Protein AF-A0A7I8EFC3-F1 (afdb_monomer_lite)

Radius of gyration: 14.18 Å; chains: 1; bounding box: 46×33×33 Å

Foldseek 3Di:
DDDPPPPVPQPPADPVNVVVLLVLVLVVCCVVDQDLVVVLVLCVQLVHDCVQFDSPDGSSVSSVSSSVSCVVVVSQLSSLVSVCVVPVPDPSSVVSNVVSVVVVD

pLDDT: mean 76.81, std 12.58, range [37.81, 87.0]

Sequence (105 aa):
MGRNDDSSGFANYSTAELHRHTLILRDTLTVIYDDSSAIRRVVSNAGIPSRHIKLEGKPKNVWTGIIQEVDKRNKFLDLVSAAFSEHPESDVLRREKLYWQGYTK

Structure (mmCIF, N/CA/C/O backbone):
data_AF-A0A7I8EFC3-F1
#
_entry.id   AF-A0A7I8EFC3-F1
#
loop_
_atom_site.group_PDB
_atom_site.id
_atom_site.type_symbol
_atom_site.label_atom_id
_atom_site.label_alt_id
_atom_site.label_comp_id
_atom_site.label_asym_id
_atom_site.label_entity_id
_atom_site.label_seq_id
_atom_site.pdbx_PDB_ins_code
_atom_site.Cartn_x
_atom_site.Cartn_y
_atom_site.Cartn_z
_atom_site.occupancy
_atom_site.B_iso_or_equiv
_atom_site.auth_seq_id
_atom_site.auth_comp_id
_atom_site.auth_asym_id
_atom_site.auth_atom_id
_atom_site.pdbx_PDB_model_num
ATOM 1 N N . MET A 1 1 ? -29.948 18.858 1.392 1.00 37.81 1 MET A N 1
ATOM 2 C CA . MET A 1 1 ? -29.726 17.398 1.315 1.00 37.81 1 MET A CA 1
ATOM 3 C C . MET A 1 1 ? -28.345 17.089 1.865 1.00 37.81 1 MET A C 1
ATOM 5 O O . MET A 1 1 ? -27.357 17.371 1.199 1.00 37.81 1 MET A O 1
ATOM 9 N N . GLY A 1 2 ? -28.289 16.625 3.114 1.00 45.09 2 GLY A N 1
ATOM 10 C CA . GLY A 1 2 ? -27.044 16.320 3.811 1.00 45.09 2 GLY A CA 1
ATOM 11 C C . GLY A 1 2 ? -26.390 15.059 3.259 1.00 45.09 2 GLY A C 1
ATOM 12 O O . GLY A 1 2 ? -27.038 14.021 3.140 1.00 45.09 2 GLY A O 1
ATOM 13 N N . ARG A 1 3 ? -25.103 15.156 2.927 1.00 47.22 3 ARG A N 1
ATOM 14 C CA . ARG A 1 3 ? -24.222 13.993 2.957 1.00 47.22 3 ARG A CA 1
ATOM 15 C C . ARG A 1 3 ? -23.774 13.869 4.403 1.00 47.22 3 ARG A C 1
ATOM 17 O O . ARG A 1 3 ? -23.046 14.728 4.888 1.00 47.22 3 ARG A O 1
ATOM 24 N N . ASN A 1 4 ? -24.310 12.868 5.088 1.00 43.56 4 ASN A N 1
ATOM 25 C CA . ASN A 1 4 ? -23.835 12.460 6.398 1.00 43.56 4 ASN A CA 1
ATOM 26 C C . ASN A 1 4 ? -22.411 11.938 6.208 1.00 43.56 4 ASN A C 1
ATOM 28 O O . ASN A 1 4 ? -22.211 10.799 5.791 1.00 43.56 4 ASN A O 1
ATOM 32 N N . ASP A 1 5 ? -21.447 12.825 6.423 1.00 43.44 5 ASP A N 1
ATOM 33 C CA . ASP A 1 5 ? -20.040 12.496 6.588 1.00 43.44 5 ASP A CA 1
ATOM 34 C C . ASP A 1 5 ? -19.892 11.901 7.993 1.00 43.44 5 ASP A C 1
ATOM 36 O O . ASP A 1 5 ? -19.517 12.569 8.954 1.00 43.44 5 ASP A O 1
ATOM 40 N N . ASP A 1 6 ? -20.327 10.649 8.136 1.00 43.88 6 ASP A N 1
ATOM 41 C CA . ASP A 1 6 ? -20.041 9.830 9.311 1.00 43.88 6 ASP A CA 1
ATOM 42 C C . ASP A 1 6 ? -18.582 9.360 9.217 1.00 43.88 6 ASP A C 1
ATOM 44 O O . ASP A 1 6 ? -18.280 8.204 8.938 1.00 43.88 6 ASP A O 1
ATOM 48 N N . SER A 1 7 ? -17.660 10.308 9.385 1.00 47.25 7 SER A N 1
ATOM 49 C CA . SER A 1 7 ? -16.219 10.071 9.511 1.00 47.25 7 SER A CA 1
ATOM 50 C C . SER A 1 7 ? -15.813 10.142 10.986 1.00 47.25 7 SER A C 1
ATOM 52 O O . SER A 1 7 ? -14.848 10.807 11.370 1.00 47.25 7 SER A O 1
ATOM 54 N N . SER A 1 8 ? -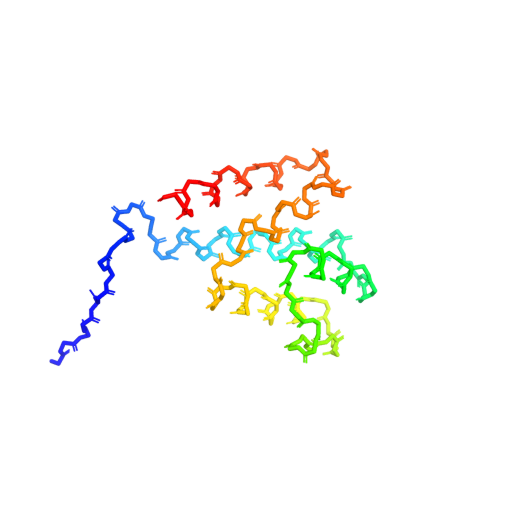16.577 9.470 11.844 1.00 51.59 8 SER A N 1
ATOM 55 C CA . SER A 1 8 ? -16.344 9.402 13.287 1.00 51.59 8 SER A CA 1
ATOM 56 C C . SER A 1 8 ? -15.171 8.449 13.578 1.00 51.59 8 SER A C 1
ATOM 58 O O . SER A 1 8 ? -15.367 7.281 13.894 1.00 51.59 8 SER A O 1
ATOM 60 N N . GLY A 1 9 ? -13.940 8.953 13.408 1.00 44.19 9 GLY A N 1
ATOM 61 C CA . GLY A 1 9 ? -12.675 8.255 13.702 1.00 44.19 9 GLY A CA 1
ATOM 62 C C . GLY A 1 9 ? -11.442 8.732 12.910 1.00 44.19 9 GLY A C 1
ATOM 63 O O . GLY A 1 9 ? -10.322 8.389 13.266 1.00 44.19 9 GLY A O 1
ATOM 64 N N . PHE A 1 10 ? -11.614 9.554 11.865 1.00 49.75 10 PHE A N 1
ATOM 65 C CA . PHE A 1 10 ? -10.569 9.870 10.865 1.00 49.75 10 PHE A CA 1
ATOM 66 C C . PHE A 1 10 ? -9.855 11.225 11.068 1.00 49.75 10 PHE A C 1
ATOM 68 O O . PHE A 1 10 ? -9.299 11.794 10.129 1.00 49.75 10 PHE A O 1
ATOM 75 N N . ALA A 1 11 ? -9.887 11.771 12.284 1.00 45.88 11 ALA A N 1
ATOM 76 C CA . ALA A 1 11 ? -9.776 13.205 12.583 1.00 45.88 11 ALA A CA 1
ATOM 77 C C . ALA A 1 11 ? -8.429 13.926 12.304 1.00 45.88 11 ALA A C 1
ATOM 79 O O . ALA A 1 11 ? -8.240 15.018 12.826 1.00 45.88 11 ALA A O 1
ATOM 80 N N . ASN A 1 12 ? -7.501 13.395 11.499 1.00 54.16 12 ASN A N 1
ATOM 81 C CA . ASN A 1 12 ? -6.256 14.112 11.157 1.00 54.16 12 ASN A CA 1
ATOM 82 C C . ASN A 1 12 ? -5.695 13.895 9.741 1.00 54.16 12 ASN A C 1
ATOM 84 O O . ASN A 1 12 ? -4.668 14.489 9.424 1.00 54.16 12 ASN A O 1
ATOM 88 N N . TYR A 1 13 ? -6.331 13.101 8.875 1.00 58.56 13 TYR A N 1
ATOM 89 C CA . TYR A 1 13 ? -5.800 12.854 7.527 1.00 58.56 13 TYR A CA 1
ATOM 90 C C . TYR A 1 13 ? -6.808 13.281 6.466 1.00 58.56 13 TYR A C 1
ATOM 92 O O . TYR A 1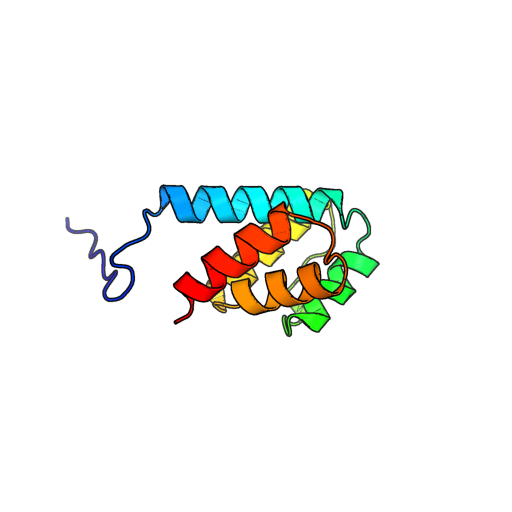 13 ? -7.894 12.711 6.361 1.00 58.56 13 TYR A O 1
ATOM 100 N N . SER A 1 14 ? -6.456 14.289 5.661 1.00 72.31 14 SER A N 1
ATOM 101 C CA . SER A 1 14 ? -7.327 14.734 4.571 1.00 72.31 14 SER A CA 1
ATOM 102 C C . SER A 1 14 ? -7.506 13.607 3.553 1.00 72.31 14 SER A C 1
ATOM 104 O O . SER A 1 14 ? -6.533 12.959 3.165 1.00 72.31 14 SER A O 1
ATOM 106 N N . THR A 1 15 ? -8.717 13.424 3.014 1.00 70.12 15 THR A N 1
ATOM 107 C CA . THR A 1 15 ? -8.997 12.456 1.931 1.00 70.12 15 THR A CA 1
ATOM 108 C C . THR A 1 15 ? -8.015 12.602 0.760 1.00 70.12 15 THR A C 1
ATOM 110 O O . THR A 1 15 ? -7.631 11.616 0.140 1.00 70.12 15 THR A O 1
ATOM 113 N N . ALA A 1 16 ? -7.555 13.828 0.484 1.00 76.69 16 ALA A N 1
ATOM 114 C CA . ALA A 1 16 ? -6.547 14.119 -0.533 1.00 76.69 16 ALA A CA 1
ATOM 115 C C . ALA A 1 16 ? -5.152 13.546 -0.208 1.00 76.69 16 ALA A C 1
ATOM 117 O O . ALA A 1 16 ? -4.438 13.130 -1.119 1.00 76.69 16 ALA A O 1
ATOM 118 N N . GLU A 1 17 ? -4.756 13.513 1.064 1.00 77.38 17 GLU A N 1
ATOM 119 C CA . GLU A 1 17 ? -3.481 12.943 1.512 1.00 77.38 17 GLU A CA 1
ATOM 120 C C . GLU A 1 17 ? -3.520 11.421 1.438 1.00 77.38 17 GLU A C 1
ATOM 122 O O . GLU A 1 17 ? -2.638 10.827 0.819 1.00 77.38 17 GLU A O 1
ATOM 127 N N . LEU A 1 18 ? -4.596 10.802 1.934 1.00 77.19 18 LEU A N 1
ATOM 128 C CA . LEU A 1 18 ? -4.820 9.359 1.794 1.00 77.19 18 LEU A CA 1
ATOM 129 C C . LEU A 1 18 ? -4.766 8.939 0.324 1.00 77.19 18 LEU A C 1
ATOM 131 O O . LEU A 1 18 ? -4.083 7.979 -0.034 1.00 77.19 18 LEU A O 1
ATOM 135 N N . HIS A 1 19 ? -5.414 9.708 -0.556 1.00 80.56 19 HIS A N 1
ATOM 136 C CA . HIS A 1 19 ? -5.389 9.442 -1.990 1.00 80.56 19 HIS A CA 1
ATOM 137 C C . HIS A 1 19 ? -3.971 9.542 -2.573 1.00 80.56 19 HIS A C 1
ATOM 139 O O . HIS A 1 19 ? -3.585 8.707 -3.386 1.00 80.56 19 HIS A O 1
ATOM 145 N N . ARG A 1 20 ? -3.162 10.522 -2.146 1.00 83.12 20 ARG A N 1
ATOM 146 C CA . ARG A 1 20 ? -1.760 10.651 -2.582 1.00 83.12 20 ARG A CA 1
ATOM 147 C C . ARG A 1 20 ? -0.906 9.469 -2.131 1.00 83.12 20 ARG A C 1
ATOM 149 O O . ARG A 1 20 ? -0.243 8.884 -2.980 1.00 83.12 20 ARG A O 1
ATOM 156 N N . HIS A 1 21 ? -0.954 9.093 -0.854 1.00 84.50 21 HIS A N 1
ATOM 157 C CA . HIS A 1 21 ? -0.213 7.942 -0.319 1.00 84.50 21 HIS A CA 1
ATOM 158 C C . HIS A 1 21 ? -0.593 6.649 -1.045 1.00 84.50 21 HIS A C 1
ATOM 160 O O . HIS A 1 21 ? 0.256 5.916 -1.543 1.00 84.50 21 HIS A O 1
ATOM 166 N N . THR A 1 22 ? -1.891 6.455 -1.267 1.00 82.62 22 THR A N 1
ATOM 167 C CA . THR A 1 22 ? -2.416 5.322 -2.032 1.00 82.62 22 THR A CA 1
ATOM 168 C C . THR A 1 22 ? -1.875 5.279 -3.469 1.00 82.62 22 THR A C 1
ATOM 170 O O . THR A 1 22 ? -1.514 4.214 -3.975 1.00 82.62 22 THR A O 1
ATOM 173 N N . LEU A 1 23 ? -1.791 6.431 -4.144 1.00 85.56 23 LEU A N 1
ATOM 174 C CA . LEU A 1 23 ? -1.226 6.526 -5.491 1.00 85.56 23 LEU A CA 1
ATOM 175 C C . LEU A 1 23 ? 0.282 6.263 -5.502 1.00 85.56 23 LEU A C 1
ATOM 177 O O . LEU A 1 23 ? 0.737 5.547 -6.392 1.00 85.56 23 LEU A O 1
ATOM 181 N N . ILE A 1 24 ? 1.027 6.806 -4.534 1.00 86.75 24 ILE A N 1
ATOM 182 C CA . ILE A 1 24 ? 2.473 6.592 -4.378 1.00 86.75 24 ILE A CA 1
ATOM 183 C C . ILE A 1 24 ? 2.752 5.108 -4.152 1.00 86.75 24 ILE A C 1
ATOM 185 O O . ILE A 1 24 ? 3.590 4.529 -4.844 1.00 86.75 24 ILE A O 1
ATOM 189 N N . LEU A 1 25 ? 2.010 4.476 -3.242 1.00 85.25 25 LEU A N 1
ATOM 190 C CA . LEU A 1 25 ? 2.131 3.055 -2.956 1.00 85.25 25 LEU A CA 1
ATOM 191 C C . LEU A 1 25 ? 1.823 2.221 -4.200 1.00 85.25 25 LEU A C 1
ATOM 193 O O . LEU A 1 25 ? 2.623 1.374 -4.577 1.00 85.25 25 LEU A O 1
ATOM 197 N N . ARG A 1 26 ? 0.708 2.492 -4.889 1.00 86.81 26 ARG A N 1
ATOM 198 C CA . ARG A 1 26 ? 0.347 1.795 -6.132 1.00 86.81 26 ARG A CA 1
ATOM 199 C C . ARG A 1 26 ? 1.440 1.921 -7.193 1.00 86.81 26 ARG A C 1
ATOM 201 O O . ARG A 1 26 ? 1.761 0.931 -7.841 1.00 86.81 26 ARG A O 1
ATOM 208 N N . ASP A 1 27 ? 1.962 3.125 -7.410 1.00 86.88 27 ASP A N 1
ATOM 209 C CA . ASP A 1 27 ? 2.987 3.382 -8.427 1.00 86.88 27 ASP A CA 1
ATOM 210 C C . ASP A 1 27 ? 4.292 2.654 -8.085 1.00 86.88 27 ASP A C 1
ATOM 212 O O . ASP A 1 27 ? 4.803 1.886 -8.894 1.00 86.88 27 ASP A O 1
ATOM 216 N N . THR A 1 28 ? 4.730 2.762 -6.829 1.00 86.44 28 THR A N 1
ATOM 217 C CA . THR A 1 28 ? 5.897 2.044 -6.293 1.00 86.44 28 THR A CA 1
ATOM 218 C C . THR A 1 28 ? 5.748 0.532 -6.451 1.00 86.44 28 THR A C 1
ATOM 220 O O . THR A 1 28 ? 6.640 -0.129 -6.972 1.00 86.44 28 THR A O 1
ATOM 223 N N . LEU A 1 29 ? 4.599 -0.026 -6.061 1.00 84.00 29 LEU A N 1
ATOM 224 C CA . LEU A 1 29 ? 4.321 -1.456 -6.188 1.00 84.00 29 LEU A CA 1
ATOM 225 C C . LEU A 1 29 ? 4.226 -1.900 -7.651 1.00 84.00 29 LEU A C 1
ATOM 227 O O . LEU A 1 29 ? 4.644 -3.006 -7.966 1.00 84.00 29 LEU A O 1
ATOM 231 N N . THR A 1 30 ? 3.737 -1.045 -8.552 1.00 85.94 30 THR A N 1
ATOM 232 C CA . THR A 1 30 ? 3.715 -1.334 -9.995 1.00 85.94 30 THR A CA 1
ATOM 233 C C . THR A 1 30 ? 5.128 -1.386 -10.577 1.00 85.94 30 THR A C 1
ATOM 235 O O . THR A 1 30 ? 5.388 -2.215 -11.438 1.00 85.94 30 THR A O 1
ATOM 238 N N . VAL A 1 31 ? 6.042 -0.531 -10.105 1.00 85.75 31 VAL A N 1
ATOM 239 C CA . VAL A 1 31 ? 7.448 -0.519 -10.545 1.00 85.75 31 VAL A CA 1
ATOM 240 C C . VAL A 1 31 ? 8.221 -1.721 -10.000 1.00 85.75 31 VAL A C 1
ATOM 242 O O . VAL A 1 31 ? 9.018 -2.313 -10.721 1.00 85.75 31 VAL A O 1
ATOM 245 N N . ILE A 1 32 ? 7.992 -2.084 -8.736 1.00 84.12 32 ILE A N 1
ATOM 246 C CA . ILE A 1 32 ? 8.682 -3.205 -8.079 1.00 84.12 32 ILE A CA 1
ATOM 247 C C . ILE A 1 32 ? 8.142 -4.553 -8.577 1.00 84.12 32 ILE A C 1
ATOM 249 O O . ILE A 1 32 ? 8.904 -5.483 -8.830 1.00 84.12 32 ILE A O 1
ATOM 253 N N . TYR A 1 33 ? 6.823 -4.657 -8.728 1.00 82.44 33 TYR A N 1
ATOM 254 C CA . TYR A 1 33 ? 6.125 -5.884 -9.088 1.00 82.44 33 TYR A CA 1
ATOM 255 C C . TYR A 1 33 ? 5.404 -5.706 -10.427 1.00 82.44 33 TYR A C 1
ATOM 257 O O . TYR A 1 33 ? 4.186 -5.499 -10.478 1.00 82.44 33 TYR A O 1
ATOM 265 N N . ASP A 1 34 ? 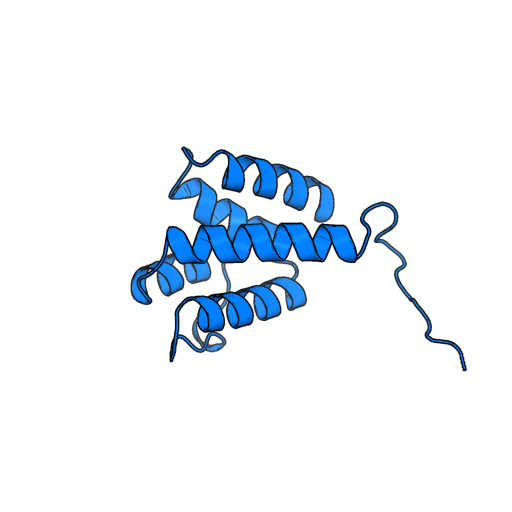6.171 -5.809 -11.511 1.00 79.56 34 ASP A N 1
ATOM 266 C CA . ASP A 1 34 ? 5.639 -5.862 -12.881 1.00 79.56 34 ASP A CA 1
ATOM 267 C C . ASP A 1 34 ? 5.075 -7.259 -13.225 1.00 79.56 34 ASP A C 1
ATOM 269 O O . ASP A 1 34 ? 4.217 -7.403 -14.095 1.00 79.56 34 ASP A O 1
ATOM 273 N N . ASP A 1 35 ? 5.486 -8.295 -12.479 1.00 81.12 35 ASP A N 1
ATOM 274 C CA . ASP A 1 35 ? 5.067 -9.681 -12.701 1.00 81.12 35 ASP A CA 1
ATOM 275 C C . ASP A 1 35 ? 3.864 -10.106 -11.844 1.00 81.12 35 ASP A C 1
ATOM 277 O O . ASP A 1 35 ? 3.829 -9.944 -10.620 1.00 81.12 35 ASP A O 1
ATOM 281 N N . SER A 1 36 ? 2.892 -10.759 -12.482 1.00 78.44 36 SER A N 1
ATOM 282 C CA . SER A 1 36 ? 1.648 -11.204 -11.838 1.00 78.44 36 SER A CA 1
ATOM 283 C C . SER A 1 36 ? 1.859 -12.26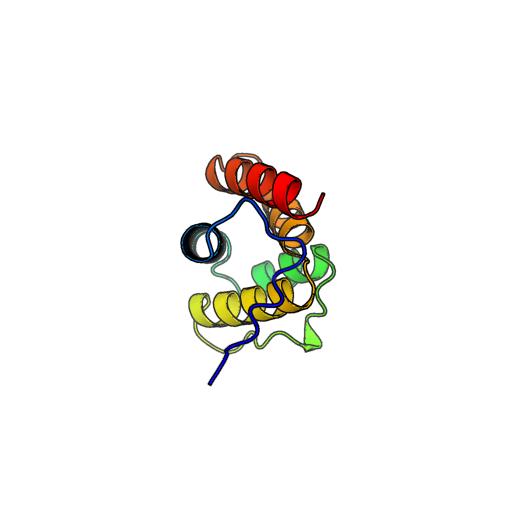3 -10.748 1.00 78.44 36 SER A C 1
ATOM 285 O O . SER A 1 36 ? 1.078 -12.332 -9.794 1.00 78.44 36 SER A O 1
ATOM 287 N N . SER A 1 37 ? 2.912 -13.078 -10.844 1.00 81.25 37 SER A N 1
ATOM 288 C CA . SER A 1 37 ? 3.267 -14.070 -9.822 1.00 81.25 37 SER A CA 1
ATOM 289 C C . SER A 1 37 ? 3.809 -13.387 -8.571 1.00 81.25 37 SER A C 1
ATOM 291 O O . SER A 1 37 ? 3.439 -13.763 -7.455 1.00 81.25 37 SER A O 1
ATOM 293 N N . ALA A 1 38 ? 4.630 -12.350 -8.751 1.00 82.56 38 ALA A N 1
ATOM 294 C CA . ALA A 1 38 ? 5.168 -11.555 -7.653 1.00 82.56 38 ALA A CA 1
ATOM 295 C C . ALA A 1 38 ? 4.055 -10.767 -6.941 1.00 82.56 38 ALA A C 1
ATOM 297 O O . ALA A 1 38 ? 3.940 -10.834 -5.716 1.00 82.56 38 ALA A O 1
ATOM 298 N N . ILE A 1 39 ? 3.138 -10.158 -7.705 1.00 83.50 39 ILE A N 1
ATOM 299 C CA . ILE A 1 39 ? 1.925 -9.521 -7.167 1.00 83.50 39 ILE A CA 1
ATOM 300 C C . ILE A 1 39 ? 1.113 -10.523 -6.333 1.00 83.50 39 ILE A C 1
ATOM 302 O O . ILE A 1 39 ? 0.729 -10.250 -5.196 1.00 83.50 39 ILE A O 1
ATOM 306 N N . ARG A 1 40 ? 0.854 -11.725 -6.859 1.00 84.00 40 ARG A N 1
ATOM 307 C CA . ARG A 1 40 ? 0.079 -12.732 -6.124 1.00 84.00 40 ARG A CA 1
ATOM 308 C C . ARG A 1 40 ? 0.760 -13.144 -4.821 1.00 84.00 40 ARG A C 1
ATOM 310 O O . ARG A 1 40 ? 0.062 -13.372 -3.829 1.00 84.00 40 ARG A O 1
ATOM 317 N N . ARG A 1 41 ? 2.090 -13.242 -4.817 1.00 84.06 41 ARG A N 1
ATOM 318 C CA . ARG A 1 41 ? 2.885 -13.604 -3.641 1.00 84.06 41 ARG A CA 1
ATOM 319 C C . ARG A 1 41 ? 2.784 -12.541 -2.553 1.00 84.06 41 ARG A C 1
ATOM 321 O O . ARG A 1 41 ? 2.363 -12.883 -1.449 1.00 84.06 41 ARG A O 1
ATOM 328 N N . VAL A 1 42 ? 3.074 -11.278 -2.871 1.00 84.81 42 VAL A N 1
ATOM 329 C CA . VAL A 1 42 ? 3.039 -10.187 -1.883 1.00 84.81 42 VAL A CA 1
ATOM 330 C C . VAL A 1 42 ? 1.628 -9.986 -1.330 1.00 84.81 42 VAL A C 1
ATOM 332 O O . VAL A 1 42 ? 1.441 -9.831 -0.125 1.00 84.81 42 VAL A O 1
ATOM 335 N N . VAL A 1 43 ? 0.604 -10.101 -2.179 1.00 84.25 43 VAL A N 1
ATOM 336 C CA . VAL A 1 43 ? -0.783 -9.930 -1.739 1.00 84.25 43 VAL A CA 1
ATOM 337 C C . VAL A 1 43 ? -1.273 -11.115 -0.895 1.00 84.25 43 VAL A C 1
ATOM 339 O O . VAL A 1 43 ? -1.994 -10.923 0.086 1.00 84.25 43 VAL A O 1
ATOM 342 N N . SER A 1 44 ? -0.838 -12.340 -1.210 1.00 84.75 44 SER A N 1
ATOM 343 C CA . SER A 1 44 ? -1.107 -13.504 -0.353 1.00 84.75 44 SER A CA 1
ATOM 344 C C . SER A 1 44 ? -0.393 -13.382 0.996 1.00 84.75 44 SER A C 1
ATOM 346 O O . SER A 1 44 ? -0.974 -13.740 2.018 1.00 84.75 44 SER A O 1
ATOM 348 N N . ASN A 1 45 ? 0.826 -12.832 1.011 1.00 83.62 45 ASN A N 1
ATOM 349 C CA . ASN A 1 45 ? 1.594 -12.575 2.231 1.00 83.62 45 ASN A CA 1
ATOM 350 C C . ASN A 1 45 ? 0.930 -11.504 3.116 1.00 83.62 45 ASN A C 1
ATOM 352 O O . ASN A 1 45 ? 0.893 -11.637 4.332 1.00 83.62 45 ASN A O 1
ATOM 356 N N . ALA A 1 46 ? 0.295 -10.504 2.501 1.00 82.38 46 ALA A N 1
ATOM 357 C CA . ALA A 1 46 ? -0.556 -9.519 3.174 1.00 82.38 46 ALA A CA 1
ATOM 358 C C . ALA A 1 46 ? -1.915 -10.085 3.653 1.00 82.38 46 ALA A C 1
ATOM 360 O O . ALA A 1 46 ? -2.789 -9.356 4.131 1.00 82.38 46 ALA A O 1
ATOM 361 N N . GLY A 1 47 ? -2.156 -11.390 3.481 1.00 82.31 47 GLY A N 1
ATOM 362 C CA . GLY A 1 47 ? -3.388 -12.052 3.902 1.00 82.31 47 GLY A CA 1
ATOM 363 C C . GLY A 1 47 ? -4.626 -11.583 3.135 1.00 82.31 47 GLY A C 1
ATOM 364 O O . GLY A 1 47 ? -5.735 -11.590 3.685 1.00 82.31 47 GLY A O 1
ATOM 365 N N . ILE A 1 48 ? -4.454 -11.130 1.893 1.00 81.88 48 ILE A N 1
ATOM 366 C CA . ILE A 1 48 ? -5.550 -10.754 1.003 1.00 81.88 48 ILE A CA 1
ATOM 367 C C . ILE A 1 48 ? -5.816 -11.944 0.070 1.00 81.88 48 ILE A C 1
ATOM 369 O O . ILE A 1 48 ? -4.910 -12.428 -0.615 1.00 81.88 48 ILE A O 1
ATOM 373 N N . PRO A 1 49 ? -7.054 -12.465 0.036 1.00 76.38 49 PRO A N 1
ATOM 374 C CA . PRO A 1 49 ? -7.357 -13.670 -0.716 1.00 76.38 49 PRO A CA 1
ATOM 375 C C . PRO A 1 49 ? -7.221 -13.416 -2.218 1.00 76.38 49 PRO A C 1
ATOM 377 O O . PRO A 1 49 ? -8.019 -12.696 -2.816 1.00 76.38 49 PRO A O 1
ATOM 380 N N . SER A 1 50 ? -6.258 -14.092 -2.847 1.00 71.31 50 SER A N 1
ATOM 381 C CA . SER A 1 50 ? -5.993 -13.978 -4.289 1.00 71.31 50 SER A CA 1
ATOM 382 C C . SER A 1 50 ? -7.189 -14.321 -5.185 1.00 71.31 50 SER A C 1
ATOM 384 O O . SER A 1 50 ? -7.242 -13.870 -6.322 1.00 71.31 50 SER A O 1
ATOM 386 N N . ARG A 1 51 ? -8.198 -15.034 -4.665 1.00 71.38 51 ARG A N 1
ATOM 387 C CA . ARG A 1 51 ? -9.475 -15.297 -5.352 1.00 71.38 51 ARG A CA 1
ATOM 388 C C . ARG A 1 51 ? -10.275 -14.020 -5.663 1.00 71.38 51 ARG A C 1
ATOM 390 O O . ARG A 1 51 ? -11.084 -14.033 -6.583 1.00 71.38 51 ARG A O 1
ATOM 397 N N . HIS A 1 52 ? -10.061 -12.938 -4.914 1.00 67.00 52 HIS A N 1
ATOM 398 C CA . HIS A 1 52 ? -10.732 -11.651 -5.134 1.00 67.00 52 HIS A CA 1
ATOM 399 C C . HIS A 1 52 ? -9.940 -10.709 -6.047 1.00 67.00 52 HIS A C 1
ATOM 401 O O . HIS A 1 52 ? -10.421 -9.629 -6.381 1.00 67.00 52 HIS A O 1
ATOM 407 N N . ILE A 1 53 ? -8.739 -11.109 -6.470 1.00 73.19 53 ILE A N 1
ATOM 408 C CA . ILE A 1 53 ? -7.854 -10.271 -7.269 1.00 73.19 53 ILE A CA 1
ATOM 409 C C . ILE A 1 53 ? -7.955 -10.705 -8.721 1.00 73.19 53 ILE A C 1
ATOM 411 O O . ILE A 1 53 ? -7.623 -11.836 -9.075 1.00 73.19 53 ILE A O 1
ATOM 415 N N . LYS A 1 54 ? -8.364 -9.776 -9.580 1.00 73.31 54 LYS A N 1
ATOM 416 C CA . LYS A 1 54 ? -8.246 -9.952 -11.024 1.00 73.31 54 LYS A CA 1
ATOM 417 C C . LYS A 1 54 ? -6.821 -9.590 -11.428 1.00 73.31 54 LYS A C 1
ATOM 419 O O . LYS A 1 54 ? -6.493 -8.414 -11.526 1.00 73.31 54 LYS A O 1
ATOM 424 N N . LEU A 1 55 ? -5.989 -10.610 -11.631 1.00 72.06 55 LEU A N 1
ATOM 425 C CA . LEU A 1 55 ? -4.624 -10.473 -12.161 1.00 72.06 55 LEU A CA 1
ATOM 426 C C . LEU A 1 55 ? -4.609 -10.352 -13.701 1.00 72.06 55 LEU A C 1
ATOM 428 O O . LEU A 1 55 ? -3.549 -10.341 -14.311 1.00 72.06 55 LEU A O 1
ATOM 432 N N . GLU A 1 56 ? -5.777 -10.278 -14.344 1.00 69.06 56 GLU A N 1
ATOM 433 C CA . GLU A 1 56 ? -5.890 -10.125 -15.794 1.00 69.06 56 GLU A CA 1
ATOM 434 C C . GLU A 1 56 ? -5.804 -8.645 -16.195 1.00 69.06 56 GLU A C 1
ATOM 436 O O . GLU A 1 56 ? -6.672 -7.839 -15.849 1.00 69.06 56 GLU A O 1
ATOM 441 N N . GLY A 1 57 ? -4.763 -8.287 -16.950 1.00 71.94 57 GLY A N 1
ATOM 442 C CA . GLY A 1 57 ? -4.593 -6.960 -17.545 1.00 71.94 57 GLY A CA 1
ATOM 443 C C . GLY A 1 57 ? -3.258 -6.299 -17.207 1.00 71.94 57 GLY A C 1
ATOM 444 O O . GLY A 1 57 ? -2.288 -6.953 -16.841 1.00 71.94 57 GLY A O 1
ATOM 445 N N . LYS A 1 58 ? -3.197 -4.972 -17.364 1.00 78.81 58 LYS A N 1
ATOM 446 C CA . LYS A 1 58 ? -1.992 -4.188 -17.051 1.00 78.81 58 LYS A CA 1
ATOM 447 C C . LYS A 1 58 ? -1.730 -4.192 -15.537 1.00 78.81 58 LYS A C 1
ATOM 449 O O . LYS A 1 58 ? -2.691 -3.992 -14.787 1.00 78.81 58 LYS A O 1
ATOM 454 N N . PRO A 1 59 ? -0.467 -4.271 -15.080 1.00 77.69 59 PRO A N 1
ATOM 455 C CA . PRO A 1 59 ? -0.121 -4.330 -13.654 1.00 77.69 59 PRO A CA 1
ATOM 456 C C . PRO A 1 59 ? -0.695 -3.145 -12.867 1.00 77.69 59 PRO A C 1
ATOM 458 O O . PRO A 1 59 ? -1.220 -3.315 -11.773 1.00 77.69 59 PRO A O 1
ATOM 461 N N . LYS A 1 60 ? -0.754 -1.955 -13.474 1.00 79.06 60 LYS A N 1
ATOM 462 C CA . LYS A 1 60 ? -1.404 -0.774 -12.885 1.00 79.06 60 LYS A CA 1
ATOM 463 C C . LYS A 1 60 ? -2.889 -0.983 -12.547 1.00 79.06 60 LYS A C 1
ATOM 465 O O . LYS A 1 60 ? -3.344 -0.525 -11.502 1.00 79.06 60 LYS A O 1
ATOM 470 N N . ASN A 1 61 ? -3.649 -1.663 -13.411 1.00 81.31 61 ASN A N 1
ATOM 471 C CA . ASN A 1 61 ? -5.067 -1.950 -13.164 1.00 81.31 61 ASN A CA 1
ATOM 472 C C . ASN A 1 61 ? -5.231 -3.012 -12.076 1.00 81.31 61 ASN A C 1
ATOM 474 O O . ASN A 1 61 ? -6.107 -2.882 -11.223 1.00 81.31 61 ASN A O 1
ATOM 478 N N . VAL A 1 62 ? -4.362 -4.025 -12.093 1.00 84.25 62 VAL A N 1
ATOM 479 C CA . VAL A 1 62 ? -4.304 -5.066 -11.064 1.00 84.25 62 VAL A CA 1
ATOM 480 C C . VAL A 1 62 ? -4.056 -4.428 -9.696 1.00 84.25 62 VAL A C 1
ATOM 482 O O . VAL A 1 62 ? -4.837 -4.634 -8.768 1.00 84.25 62 VAL A O 1
ATOM 485 N N . TRP A 1 63 ? -3.047 -3.559 -9.594 1.00 85.00 63 TRP A N 1
ATOM 486 C CA . TRP A 1 63 ? -2.734 -2.819 -8.374 1.00 85.00 63 TRP A CA 1
ATOM 487 C C . TRP A 1 63 ? -3.859 -1.884 -7.936 1.00 85.00 63 TRP A C 1
ATOM 489 O O . TRP A 1 63 ? -4.164 -1.835 -6.750 1.00 85.00 63 TRP A O 1
ATOM 499 N N . THR A 1 64 ? -4.544 -1.196 -8.854 1.00 81.94 64 THR A N 1
ATOM 500 C CA . THR A 1 64 ? -5.743 -0.417 -8.500 1.00 81.94 64 THR A CA 1
ATOM 501 C C . THR A 1 64 ? -6.844 -1.292 -7.892 1.00 81.94 64 THR A C 1
ATOM 503 O O . THR A 1 64 ? -7.437 -0.892 -6.892 1.00 81.94 64 THR A O 1
ATOM 506 N N . GLY A 1 65 ? -7.095 -2.485 -8.438 1.00 83.12 65 GLY A N 1
ATOM 507 C CA . GLY A 1 65 ? -8.070 -3.423 -7.872 1.00 83.12 65 GLY A CA 1
ATOM 508 C C . GLY A 1 65 ? -7.655 -3.953 -6.497 1.00 83.12 65 GLY A C 1
ATOM 509 O O . GLY A 1 65 ? -8.475 -4.009 -5.584 1.00 83.12 65 GLY A O 1
ATOM 510 N N . ILE A 1 66 ? -6.371 -4.280 -6.326 1.00 84.44 66 ILE A N 1
ATOM 511 C CA . ILE A 1 66 ? -5.812 -4.718 -5.039 1.00 84.44 66 ILE A CA 1
ATOM 512 C C . ILE A 1 66 ? -5.991 -3.629 -3.991 1.00 84.44 66 ILE A C 1
ATOM 514 O O . ILE A 1 66 ? -6.531 -3.900 -2.929 1.00 84.44 66 ILE A O 1
ATOM 518 N N . ILE A 1 67 ? -5.593 -2.398 -4.304 1.00 83.94 67 ILE A N 1
ATOM 519 C CA . ILE A 1 67 ? -5.704 -1.249 -3.406 1.00 83.94 67 ILE A CA 1
ATOM 520 C C . ILE A 1 67 ? -7.153 -1.024 -2.951 1.00 83.94 67 ILE A C 1
ATOM 522 O O . ILE A 1 67 ? -7.378 -0.782 -1.772 1.00 83.94 67 ILE A O 1
ATOM 526 N N . GLN A 1 68 ? -8.142 -1.166 -3.839 1.00 82.94 68 GLN A N 1
ATOM 527 C CA . GLN A 1 68 ? -9.556 -1.075 -3.451 1.00 82.94 68 GLN A CA 1
ATOM 528 C C . GLN A 1 68 ? -9.992 -2.201 -2.504 1.00 82.94 68 GLN A C 1
ATOM 530 O O . GLN A 1 68 ? -10.796 -1.978 -1.604 1.00 82.94 68 GLN A O 1
ATOM 535 N N . GLU A 1 69 ? -9.488 -3.420 -2.689 1.00 83.44 69 GLU A N 1
ATOM 536 C CA . GLU A 1 69 ? -9.783 -4.530 -1.776 1.00 83.44 69 GLU A CA 1
ATOM 537 C C . GLU A 1 69 ? -9.044 -4.404 -0.440 1.00 83.44 69 GLU A C 1
ATOM 539 O O . GLU A 1 69 ? -9.567 -4.815 0.596 1.00 83.44 69 GLU A O 1
ATOM 544 N N . VAL A 1 70 ? -7.843 -3.829 -0.457 1.00 84.12 70 VAL A N 1
ATOM 545 C CA . VAL A 1 70 ? -7.049 -3.508 0.732 1.00 84.12 70 VAL A CA 1
ATOM 546 C C . VAL A 1 70 ? -7.760 -2.446 1.563 1.00 84.12 70 VAL A C 1
ATOM 548 O O . VAL A 1 70 ? -7.882 -2.626 2.772 1.00 84.12 70 VAL A O 1
ATOM 551 N N . ASP A 1 71 ? -8.277 -1.404 0.910 1.00 82.69 71 ASP A N 1
ATOM 552 C CA . ASP A 1 71 ? -9.056 -0.319 1.508 1.00 82.69 71 ASP A CA 1
ATOM 553 C C . ASP A 1 71 ? -10.308 -0.840 2.218 1.00 82.69 71 ASP A C 1
ATOM 555 O O . ASP A 1 71 ? -10.454 -0.668 3.426 1.00 82.69 71 ASP A O 1
ATOM 559 N N . LYS A 1 72 ? -11.132 -1.635 1.525 1.00 80.25 72 LYS A N 1
ATOM 560 C CA . LYS A 1 72 ? -12.326 -2.266 2.121 1.00 80.25 72 LYS A CA 1
ATOM 561 C C . LYS A 1 72 ? -12.029 -3.140 3.339 1.00 80.25 72 LYS A C 1
ATOM 563 O O . LYS A 1 72 ? -12.912 -3.365 4.161 1.00 80.25 72 LYS A O 1
ATOM 568 N N . ARG A 1 73 ? -10.825 -3.712 3.414 1.00 79.25 73 ARG A N 1
ATOM 569 C CA . ARG A 1 73 ? -10.407 -4.632 4.484 1.00 79.25 73 ARG A CA 1
ATOM 570 C C . ARG A 1 73 ? -9.503 -3.963 5.518 1.00 79.25 73 ARG A C 1
ATOM 572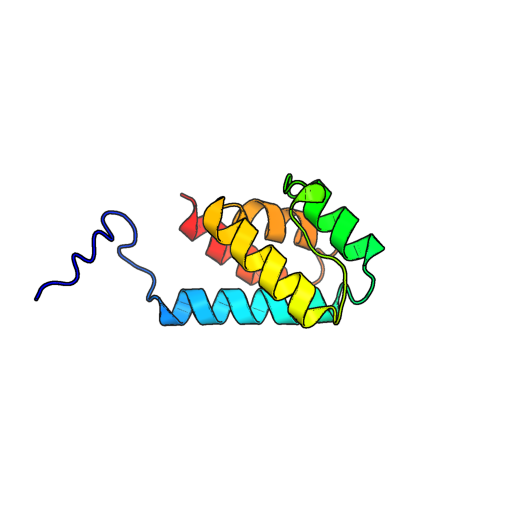 O O . ARG A 1 73 ? -9.067 -4.647 6.439 1.00 79.25 73 ARG A O 1
ATOM 579 N N . ASN A 1 74 ? -9.203 -2.676 5.348 1.00 79.31 74 ASN A N 1
ATOM 580 C CA . ASN A 1 74 ? -8.237 -1.918 6.134 1.00 79.31 74 ASN A CA 1
ATOM 581 C C . ASN A 1 74 ? -6.863 -2.612 6.278 1.00 79.31 74 ASN A C 1
ATOM 583 O O . ASN A 1 74 ? -6.232 -2.574 7.330 1.00 79.31 74 ASN A O 1
ATOM 587 N N . LYS A 1 75 ? -6.394 -3.283 5.216 1.00 84.19 75 LYS A N 1
ATOM 588 C CA . LYS A 1 75 ? -5.149 -4.080 5.220 1.00 84.19 75 LYS A CA 1
ATOM 589 C C . LYS A 1 75 ? -3.943 -3.350 4.625 1.00 84.19 75 LYS A C 1
ATOM 591 O O . LYS A 1 75 ? -2.992 -3.989 4.174 1.00 84.19 75 LYS A O 1
ATOM 596 N N . PHE A 1 76 ? -3.971 -2.017 4.576 1.00 83.94 76 PHE A N 1
ATOM 597 C CA . PHE A 1 76 ? -2.868 -1.238 4.002 1.00 83.94 76 PHE A CA 1
ATOM 598 C C . PHE A 1 76 ? -1.560 -1.496 4.743 1.00 83.94 76 PHE A C 1
ATOM 600 O O . PHE A 1 76 ? -0.529 -1.699 4.105 1.00 83.94 76 PHE A O 1
ATOM 607 N N . LEU A 1 77 ? -1.611 -1.582 6.075 1.00 83.81 77 LEU A N 1
ATOM 608 C CA . LEU A 1 77 ? -0.431 -1.885 6.875 1.00 83.81 77 LEU A CA 1
ATOM 609 C C . LEU A 1 77 ? 0.158 -3.263 6.540 1.00 83.81 77 LEU A C 1
ATOM 611 O O . LEU A 1 77 ? 1.377 -3.370 6.400 1.00 83.81 77 LEU A O 1
ATOM 615 N N . ASP A 1 78 ? -0.674 -4.297 6.402 1.00 86.62 78 ASP A N 1
ATOM 616 C CA . ASP A 1 78 ? -0.234 -5.646 6.026 1.00 86.62 78 ASP A CA 1
ATOM 617 C C . ASP A 1 78 ? 0.385 -5.667 4.628 1.00 86.62 78 ASP A C 1
ATOM 619 O O . ASP A 1 78 ? 1.450 -6.252 4.438 1.00 86.62 78 ASP A O 1
ATOM 623 N N . LEU A 1 79 ? -0.233 -4.983 3.657 1.00 84.88 79 LEU A N 1
ATOM 624 C CA . LEU A 1 79 ? 0.289 -4.900 2.292 1.00 84.88 79 LEU A CA 1
ATOM 625 C C . LEU A 1 79 ? 1.654 -4.213 2.254 1.00 84.88 79 LEU A C 1
ATOM 627 O O . LEU A 1 79 ? 2.601 -4.729 1.661 1.00 84.88 79 LEU A O 1
ATOM 631 N N . VAL A 1 80 ? 1.764 -3.059 2.910 1.00 86.69 80 VAL A N 1
ATOM 632 C CA . VAL A 1 80 ? 3.012 -2.298 2.963 1.00 86.69 80 VAL A CA 1
ATOM 633 C C . VAL A 1 80 ? 4.067 -3.049 3.770 1.00 86.69 80 VAL A C 1
ATOM 635 O O . VAL A 1 80 ? 5.235 -3.035 3.398 1.00 86.69 80 VAL A O 1
ATOM 638 N N . SER A 1 81 ? 3.684 -3.749 4.839 1.00 85.75 81 SER A N 1
ATOM 639 C CA . SER A 1 81 ? 4.615 -4.566 5.626 1.00 85.75 81 SER A CA 1
ATOM 640 C C . SER A 1 81 ? 5.134 -5.759 4.833 1.00 85.75 81 SER A C 1
ATOM 642 O O . SER A 1 81 ? 6.335 -6.007 4.868 1.00 85.75 81 SER A O 1
ATOM 644 N N . ALA A 1 82 ? 4.273 -6.442 4.074 1.00 87.00 82 ALA A N 1
ATOM 645 C CA . ALA A 1 82 ? 4.681 -7.518 3.176 1.00 87.00 82 ALA A CA 1
ATOM 646 C C . ALA A 1 82 ? 5.653 -7.005 2.104 1.00 87.00 82 ALA A C 1
ATOM 648 O O . ALA A 1 82 ? 6.730 -7.572 1.934 1.00 87.00 82 ALA A O 1
ATOM 649 N N . ALA A 1 83 ? 5.321 -5.887 1.450 1.00 85.62 83 ALA A N 1
ATOM 650 C CA . ALA A 1 83 ? 6.184 -5.283 0.439 1.00 85.62 83 ALA A CA 1
ATOM 651 C C . ALA A 1 83 ? 7.519 -4.784 1.021 1.00 85.62 83 ALA A C 1
ATOM 653 O O . ALA A 1 83 ? 8.564 -4.970 0.404 1.00 85.62 83 ALA A O 1
ATOM 654 N N . PHE A 1 84 ? 7.503 -4.187 2.215 1.00 85.38 84 PHE A N 1
ATOM 655 C CA . PHE A 1 84 ? 8.705 -3.725 2.912 1.00 85.38 84 PHE A CA 1
ATOM 656 C C . PHE A 1 84 ? 9.594 -4.885 3.376 1.00 85.38 84 PHE A C 1
ATOM 658 O O . PHE A 1 84 ? 10.811 -4.749 3.390 1.00 85.38 84 PHE A O 1
ATOM 665 N N . SER A 1 85 ? 9.013 -6.026 3.753 1.00 83.94 85 SER A N 1
ATOM 666 C CA . SER A 1 85 ? 9.785 -7.230 4.079 1.00 83.94 85 SER A CA 1
ATOM 667 C C . SER A 1 85 ? 10.536 -7.792 2.871 1.00 83.94 85 SER A C 1
ATOM 669 O O . SER A 1 85 ? 11.613 -8.350 3.057 1.00 83.94 85 SER A O 1
ATOM 671 N N . GLU A 1 86 ? 10.002 -7.637 1.656 1.00 82.12 86 GLU A N 1
ATOM 672 C CA . GLU A 1 86 ? 10.694 -8.035 0.422 1.00 82.12 86 GLU A CA 1
ATOM 673 C C . GLU A 1 86 ? 11.691 -6.966 -0.060 1.00 82.12 86 GLU A C 1
ATOM 675 O O . GLU A 1 86 ? 12.759 -7.315 -0.555 1.00 82.12 86 GLU A O 1
ATOM 680 N N . HIS A 1 87 ? 11.392 -5.678 0.147 1.00 83.88 87 HIS A N 1
ATOM 681 C CA . HIS A 1 87 ? 12.243 -4.554 -0.266 1.00 83.88 87 HIS A CA 1
ATOM 682 C C . HIS A 1 87 ? 12.496 -3.558 0.880 1.00 83.88 87 HIS A C 1
ATOM 684 O O . HIS A 1 87 ? 11.978 -2.433 0.859 1.00 83.88 87 HIS A O 1
ATOM 690 N N . PRO A 1 88 ? 13.323 -3.925 1.878 1.00 82.00 88 PRO A N 1
ATOM 691 C CA . PRO A 1 88 ? 13.623 -3.056 3.018 1.00 82.00 88 PRO A CA 1
ATOM 692 C C . PRO A 1 88 ? 14.472 -1.833 2.636 1.00 82.00 88 PRO A C 1
ATOM 694 O O . PRO A 1 88 ? 14.537 -0.866 3.393 1.00 82.00 88 PRO A O 1
ATOM 697 N N . GLU A 1 89 ? 15.110 -1.868 1.465 1.00 84.06 89 GLU A N 1
ATOM 698 C CA 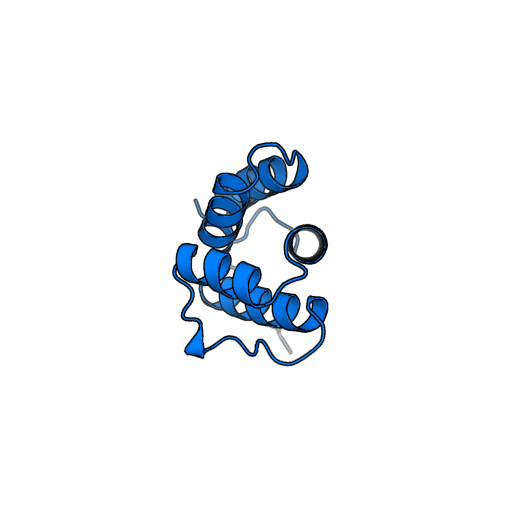. GLU A 1 89 ? 15.939 -0.792 0.911 1.00 84.06 89 GLU A CA 1
ATOM 699 C C . GLU A 1 89 ? 15.134 0.387 0.342 1.00 84.06 89 GLU A C 1
ATOM 701 O O . GLU A 1 89 ? 15.694 1.451 0.094 1.00 84.06 89 GLU A O 1
ATOM 706 N N . SER A 1 90 ? 13.821 0.236 0.140 1.00 81.19 90 SER A N 1
ATOM 707 C CA . SER A 1 90 ? 13.000 1.299 -0.440 1.00 81.19 90 SER A CA 1
ATOM 708 C C . SER A 1 90 ? 12.571 2.323 0.616 1.00 81.19 90 SER A C 1
ATOM 710 O O . SER A 1 90 ? 11.677 2.075 1.433 1.00 81.19 90 SER A O 1
ATOM 712 N N . ASP A 1 91 ? 13.150 3.525 0.556 1.00 83.38 91 ASP A N 1
ATOM 713 C CA . ASP A 1 91 ? 12.754 4.665 1.394 1.00 83.38 91 ASP A CA 1
ATOM 714 C C . ASP A 1 91 ? 11.265 5.018 1.267 1.00 83.38 91 ASP A C 1
ATOM 716 O O . ASP A 1 91 ? 10.642 5.457 2.237 1.00 83.38 91 ASP A O 1
ATOM 720 N N . VAL A 1 92 ? 10.670 4.806 0.088 1.00 84.69 92 VAL A N 1
ATOM 721 C CA . VAL A 1 92 ? 9.245 5.072 -0.151 1.00 84.69 92 VAL A CA 1
ATOM 722 C C . VAL A 1 92 ? 8.381 4.106 0.656 1.00 84.69 92 VAL A C 1
ATOM 724 O O . VAL A 1 92 ? 7.512 4.552 1.401 1.00 84.69 92 VAL A O 1
ATOM 727 N N . LEU A 1 93 ? 8.669 2.799 0.603 1.00 83.44 93 LEU A N 1
ATOM 728 C CA . LEU A 1 93 ? 7.939 1.796 1.389 1.00 83.44 93 LEU A CA 1
ATOM 729 C C . LEU A 1 93 ? 8.106 2.017 2.895 1.00 83.44 93 LEU A C 1
ATOM 731 O O . LEU A 1 93 ? 7.153 1.830 3.650 1.00 83.44 93 LEU A O 1
ATOM 735 N N . ARG A 1 94 ? 9.285 2.471 3.343 1.00 84.88 94 ARG A N 1
ATOM 736 C CA . ARG A 1 94 ? 9.512 2.834 4.749 1.00 84.88 94 ARG A CA 1
ATOM 737 C C . ARG A 1 94 ? 8.606 3.983 5.196 1.00 84.88 94 ARG A C 1
ATOM 739 O O . ARG A 1 94 ? 8.022 3.907 6.276 1.00 84.88 94 ARG A O 1
ATOM 746 N N . ARG A 1 95 ? 8.489 5.039 4.383 1.00 85.19 95 ARG A N 1
ATOM 747 C CA . ARG A 1 95 ? 7.619 6.196 4.668 1.00 85.19 95 ARG A CA 1
ATOM 748 C C . ARG A 1 95 ? 6.149 5.801 4.672 1.00 85.19 95 ARG A C 1
ATOM 750 O O . ARG A 1 95 ? 5.448 6.134 5.623 1.00 85.19 95 ARG A O 1
ATOM 757 N N . GLU A 1 96 ? 5.718 5.041 3.668 1.00 84.88 96 GLU A N 1
ATOM 758 C CA . GLU A 1 96 ? 4.354 4.515 3.602 1.00 84.88 96 GLU A CA 1
ATOM 759 C C . GLU A 1 96 ? 4.049 3.656 4.833 1.00 84.88 96 GLU A C 1
ATOM 761 O O . GLU A 1 96 ? 3.020 3.844 5.474 1.00 84.88 96 GLU A O 1
ATOM 766 N N . LYS A 1 97 ? 4.968 2.776 5.247 1.00 85.06 97 LYS A N 1
ATOM 767 C CA . LYS A 1 97 ? 4.771 1.927 6.429 1.00 85.06 97 LYS A CA 1
ATOM 768 C C . LYS A 1 97 ? 4.523 2.755 7.685 1.00 85.06 97 LYS A C 1
ATOM 770 O O . LYS A 1 97 ? 3.615 2.438 8.444 1.00 85.06 97 LYS A O 1
ATOM 775 N N . LEU A 1 98 ? 5.314 3.806 7.897 1.00 84.00 98 LEU A N 1
ATOM 776 C CA . LEU A 1 98 ? 5.170 4.704 9.047 1.00 84.00 98 LEU A CA 1
ATOM 777 C C . LEU A 1 98 ? 3.844 5.474 9.007 1.00 84.00 98 LEU A C 1
ATOM 779 O O . LEU A 1 98 ? 3.188 5.602 10.039 1.00 84.00 98 LEU A O 1
ATOM 783 N N . TYR A 1 99 ? 3.431 5.938 7.825 1.00 84.19 99 TYR A N 1
ATOM 784 C CA . TYR A 1 99 ? 2.148 6.615 7.636 1.00 84.19 99 TYR A CA 1
ATOM 785 C C . TYR A 1 99 ? 0.970 5.685 7.962 1.00 84.19 99 TYR A C 1
ATOM 787 O O . TYR A 1 99 ? 0.133 6.006 8.805 1.00 84.19 99 TYR A O 1
ATOM 795 N N . TRP A 1 100 ? 0.951 4.484 7.377 1.00 80.81 100 TRP A N 1
ATOM 796 C CA . TRP A 1 100 ? -0.122 3.510 7.588 1.00 80.81 100 TRP A CA 1
ATOM 797 C C . TRP A 1 100 ? -0.111 2.895 8.997 1.00 80.81 100 TRP A C 1
ATOM 799 O O . TRP A 1 100 ? -1.173 2.556 9.515 1.00 80.81 100 TRP A O 1
ATOM 809 N N . GLN A 1 101 ? 1.047 2.813 9.666 1.00 81.06 101 GLN A N 1
ATOM 810 C CA . GLN A 1 101 ? 1.120 2.478 11.096 1.00 81.06 101 GLN A CA 1
ATOM 811 C C . GLN A 1 101 ? 0.436 3.524 11.980 1.00 81.06 101 GLN A C 1
ATOM 813 O O . GLN A 1 101 ? -0.162 3.155 12.986 1.00 81.06 101 GLN A O 1
ATOM 818 N N . GLY A 1 102 ? 0.531 4.809 11.626 1.00 75.12 102 GLY A N 1
ATOM 819 C CA . GLY A 1 102 ? -0.193 5.879 12.315 1.00 75.12 102 GLY A CA 1
ATOM 820 C C . GLY A 1 102 ? -1.697 5.858 12.031 1.00 75.12 102 GLY A C 1
ATOM 821 O O . GLY A 1 102 ? -2.479 6.213 12.903 1.00 75.12 102 GLY A O 1
ATOM 822 N N . TYR A 1 103 ? -2.092 5.401 10.839 1.00 68.25 103 TYR A N 1
ATOM 823 C CA . TYR A 1 103 ? -3.488 5.323 10.400 1.00 68.25 103 TYR A CA 1
ATOM 824 C C . TYR A 1 103 ? -4.284 4.171 11.037 1.00 68.25 103 TYR A C 1
ATOM 826 O O . TYR A 1 103 ? -5.477 4.306 11.280 1.00 68.25 103 TYR A O 1
ATOM 834 N N . THR A 1 104 ? -3.646 3.028 11.300 1.00 64.56 104 THR A N 1
ATOM 835 C CA . THR A 1 104 ? -4.326 1.828 11.827 1.00 64.56 104 THR A CA 1
ATOM 836 C C . THR A 1 104 ? -4.390 1.747 13.362 1.00 64.56 104 THR A C 1
ATOM 838 O O . THR A 1 104 ? -4.791 0.703 13.882 1.00 64.56 104 THR A O 1
ATOM 841 N N . LYS A 1 105 ? -3.927 2.778 14.082 1.00 51.56 105 LYS A N 1
ATOM 842 C CA . LYS A 1 105 ? -3.763 2.770 15.544 1.00 51.56 105 LYS A CA 1
ATOM 843 C C . LYS A 1 105 ? -4.969 3.343 16.283 1.00 51.56 105 LYS A C 1
ATOM 845 O O . LYS A 1 105 ? -5.550 4.324 15.779 1.00 51.56 105 LYS A O 1
#

Secondary structure (DSSP, 8-state):
-------TT-TT--HHHHHHHHHHHHHHHHHH--SHHHHHHHHHHTT--GGG----S-HHHHHHHHHHHHHHTT-HHHHHHHHHHH-TT-HHHHHHHHHHHHHT-